Protein AF-A0A199UT82-F1 (afdb_monomer_lite)

pLDDT: mean 84.28, std 13.92, range [37.03, 98.12]

Foldseek 3Di:
DKDKDKDALVRLQVLLVVLLVVLLVVVDDDPPDPDDDSVVSCVVSDVLVSLLVSLVVVVVVVVVVVCVVVVNDDDPFKDWPDDSVVQSVQDDRSHMGITMIGGHDDPPD

Sequence (109 aa):
MKIRVTVSSSKTQFIFDDVFSKLVAAAQPIPGFRRIPKDILLHIIGPSKVNRQTIEKIVNCTVAEFVEKEGIKVSKDLKVEQNLVALEAAFQPGKDFVFDAILASGLHL

Secondary structure (DSSP, 8-state):
-EEEEEE-HHHHHHHHHHHHHHHHHHT-PPTT-S---HHHHHHHH-HHHHHHHHHHHHHHHHHHHHHHHHT--SSSSEEE-S-HHHHHHH--TTS-EEEEEEE------

Radius of gyration: 16.8 Å; chains: 1; bounding box: 49×24×42 Å

InterPro domains:
  IPR005215 Trigger factor [PTHR30560] (1-103)
  IPR008881 Trigger factor, ribosome-binding, bacterial [PF05697] (2-101)
  IPR036611 Trigger factor ribosome-binding domain superfamily [G3DSA:3.30.70.1050] (1-105)
  IPR036611 Trigger factor ribosome-binding domain superfamily [SSF102735] (2-102)

Structure (mmCIF, N/CA/C/O backbone):
data_AF-A0A199UT82-F1
#
_entry.id   AF-A0A199UT82-F1
#
loop_
_atom_site.group_PDB
_atom_site.id
_atom_site.type_symbol
_ato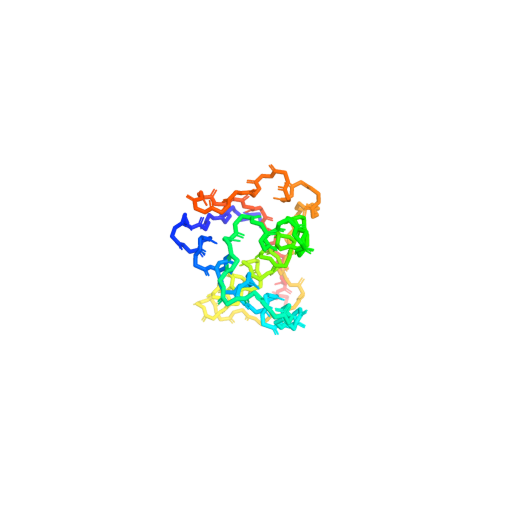m_site.label_atom_id
_atom_site.label_alt_id
_atom_site.label_comp_id
_atom_site.label_asym_id
_atom_site.label_entity_id
_atom_site.label_seq_id
_atom_site.pdbx_PDB_ins_c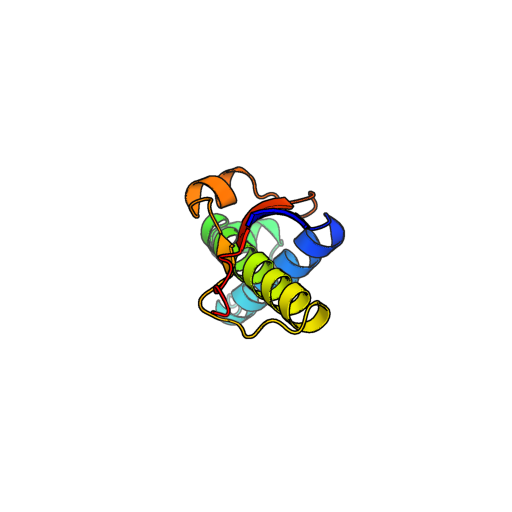ode
_atom_site.Cartn_x
_atom_site.Cartn_y
_atom_site.Cartn_z
_atom_site.occupancy
_atom_site.B_iso_or_equiv
_atom_site.auth_seq_id
_atom_site.auth_comp_id
_atom_site.auth_asym_id
_atom_site.auth_atom_id
_atom_site.pdbx_PDB_model_num
ATOM 1 N N . MET A 1 1 ? -15.741 8.586 16.062 1.00 78.31 1 MET A N 1
ATOM 2 C CA . MET A 1 1 ? -14.917 7.592 16.787 1.00 78.31 1 MET A CA 1
ATOM 3 C C . MET A 1 1 ? -13.609 7.386 16.038 1.00 78.31 1 MET A C 1
ATOM 5 O O . MET A 1 1 ? -13.652 7.255 14.822 1.00 78.31 1 MET A O 1
ATOM 9 N N . LYS A 1 2 ? -12.464 7.391 16.731 1.00 81.50 2 LYS A N 1
ATOM 10 C CA . LYS A 1 2 ? -11.157 7.083 16.131 1.00 81.50 2 LYS A CA 1
ATOM 11 C C . LYS A 1 2 ? -10.877 5.588 16.266 1.00 81.50 2 LYS A C 1
ATOM 13 O O . LYS A 1 2 ? -11.096 5.020 17.332 1.00 81.50 2 LYS A O 1
ATOM 18 N N . ILE A 1 3 ? -10.420 4.969 15.188 1.00 84.06 3 ILE A N 1
ATOM 19 C CA . ILE A 1 3 ? -10.126 3.544 15.087 1.00 84.06 3 ILE A CA 1
ATOM 20 C C . ILE A 1 3 ? -8.677 3.414 14.636 1.0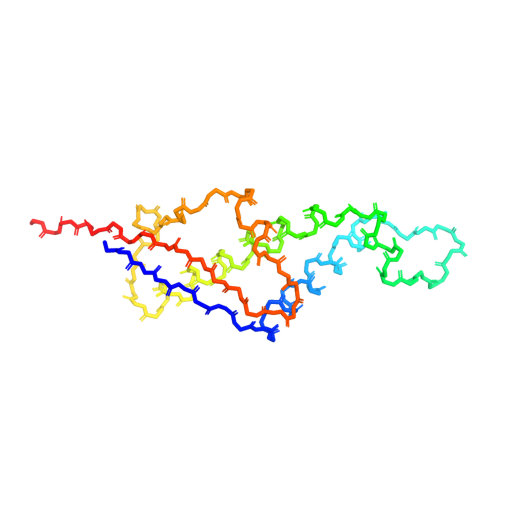0 84.06 3 ILE A C 1
ATOM 22 O O . ILE A 1 3 ? -8.283 3.996 13.627 1.00 84.06 3 ILE A O 1
ATOM 26 N N . ARG A 1 4 ? -7.888 2.647 15.389 1.00 89.31 4 ARG A N 1
ATOM 27 C CA . ARG A 1 4 ? -6.546 2.251 14.968 1.00 89.31 4 ARG A CA 1
ATOM 28 C C . ARG A 1 4 ? -6.644 0.963 14.173 1.00 89.31 4 ARG A C 1
ATOM 30 O O . ARG A 1 4 ? -7.165 -0.031 14.675 1.00 89.31 4 ARG A O 1
ATOM 37 N N . VAL A 1 5 ? -6.128 0.986 12.955 1.00 90.31 5 VAL A N 1
ATOM 38 C CA . VAL A 1 5 ? -6.182 -0.140 12.032 1.00 90.31 5 VAL A CA 1
ATOM 39 C C . VAL A 1 5 ? -4.779 -0.698 11.856 1.00 90.31 5 VAL A C 1
ATOM 41 O O . VAL A 1 5 ? -3.861 0.037 11.499 1.00 90.31 5 VAL A O 1
ATOM 44 N N . THR A 1 6 ? -4.624 -1.999 12.094 1.00 94.25 6 THR A N 1
ATOM 45 C CA . THR A 1 6 ? -3.367 -2.724 11.881 1.00 94.25 6 THR A CA 1
ATOM 46 C C . THR A 1 6 ? -3.541 -3.705 10.731 1.00 94.25 6 THR A C 1
ATOM 48 O O . THR A 1 6 ? -4.442 -4.543 10.745 1.00 94.25 6 THR A O 1
ATOM 51 N N . VAL A 1 7 ? -2.658 -3.619 9.743 1.00 95.38 7 VAL A N 1
ATOM 52 C CA . VAL A 1 7 ? -2.596 -4.512 8.585 1.00 95.38 7 VAL A CA 1
ATOM 53 C C . VAL A 1 7 ? -1.345 -5.369 8.716 1.00 95.38 7 VAL A C 1
ATOM 55 O O . VAL A 1 7 ? -0.250 -4.835 8.876 1.00 95.38 7 VAL A O 1
ATOM 58 N N . SER A 1 8 ? -1.502 -6.693 8.663 1.00 97.12 8 SER A N 1
ATOM 59 C CA . SER A 1 8 ? -0.398 -7.630 8.894 1.00 97.12 8 SER A CA 1
ATOM 60 C C . SER A 1 8 ? 0.688 -7.547 7.821 1.00 97.12 8 SER A C 1
ATOM 62 O O . SER A 1 8 ? 0.399 -7.352 6.640 1.00 97.12 8 SER A O 1
ATOM 64 N N . SER A 1 9 ? 1.930 -7.811 8.217 1.00 97.44 9 SER A N 1
ATOM 65 C CA . SER A 1 9 ? 3.108 -7.957 7.347 1.00 97.44 9 SER A CA 1
ATOM 66 C C . SER A 1 9 ? 2.886 -8.839 6.115 1.00 97.44 9 SER A C 1
ATOM 68 O O . SER A 1 9 ? 3.312 -8.495 5.013 1.00 97.44 9 SER A O 1
ATOM 70 N N . SER A 1 10 ? 2.182 -9.962 6.264 1.00 97.69 10 SER A N 1
ATOM 71 C CA . SER A 1 10 ? 1.837 -10.843 5.142 1.00 97.69 10 SER A CA 1
ATOM 72 C C . SER A 1 10 ? 0.923 -10.157 4.124 1.00 97.69 10 SER A C 1
ATOM 74 O O . SER A 1 10 ? 1.136 -10.267 2.916 1.00 97.69 10 SER A O 1
ATOM 76 N N . LYS A 1 11 ? -0.075 -9.408 4.603 1.00 96.38 11 LYS A N 1
ATOM 77 C CA . LYS A 1 11 ? -1.036 -8.692 3.762 1.00 96.38 11 LYS A CA 1
ATOM 78 C C . LYS A 1 11 ? -0.398 -7.472 3.104 1.00 96.38 11 LYS A C 1
ATOM 80 O O . LYS A 1 11 ? -0.642 -7.234 1.922 1.00 96.38 11 LYS A O 1
ATOM 85 N N . THR A 1 12 ? 0.453 -6.734 3.817 1.00 97.75 12 THR A N 1
ATOM 86 C CA . THR A 1 12 ? 1.196 -5.603 3.238 1.00 97.75 12 THR A CA 1
ATOM 87 C C . THR A 1 12 ? 2.154 -6.070 2.144 1.00 97.75 12 THR A C 1
ATOM 89 O O . THR A 1 12 ? 2.180 -5.465 1.074 1.00 97.75 12 THR A O 1
ATOM 92 N N . GLN A 1 13 ? 2.870 -7.181 2.356 1.00 98.12 13 GLN A N 1
ATOM 93 C CA . GLN A 1 13 ? 3.735 -7.784 1.337 1.00 98.12 13 GLN A CA 1
ATOM 94 C C . GLN A 1 13 ? 2.940 -8.234 0.107 1.00 98.12 13 GLN A C 1
ATOM 96 O O . GLN A 1 13 ? 3.311 -7.907 -1.017 1.00 98.12 13 GLN A O 1
ATOM 101 N N . PHE A 1 14 ? 1.821 -8.933 0.314 1.00 97.94 14 PHE A N 1
ATOM 102 C CA . PHE A 1 14 ? 0.972 -9.405 -0.779 1.00 97.94 14 PHE A CA 1
ATOM 103 C C . PHE A 1 14 ? 0.449 -8.254 -1.648 1.00 97.94 14 PHE A C 1
ATOM 105 O O . PHE A 1 14 ? 0.532 -8.309 -2.875 1.00 97.94 14 PHE A O 1
ATOM 112 N N . ILE A 1 15 ? -0.061 -7.187 -1.024 1.00 97.81 15 ILE A N 1
ATOM 113 C CA . ILE A 1 15 ? -0.592 -6.033 -1.761 1.00 97.81 15 ILE A CA 1
ATOM 114 C C . ILE A 1 15 ? 0.536 -5.289 -2.486 1.00 97.81 15 ILE A C 1
ATOM 116 O O . ILE A 1 15 ? 0.343 -4.883 -3.631 1.00 97.81 15 ILE A O 1
ATOM 120 N N . PHE A 1 16 ? 1.713 -5.158 -1.866 1.00 97.94 16 PHE A N 1
ATOM 121 C CA . PHE A 1 16 ? 2.890 -4.589 -2.522 1.00 97.94 16 PHE A CA 1
ATOM 122 C C . PHE A 1 16 ? 3.277 -5.382 -3.775 1.00 97.94 16 PHE A C 1
ATOM 124 O O . PHE A 1 16 ? 3.474 -4.792 -4.833 1.00 97.94 16 PHE A O 1
ATOM 131 N N . ASP A 1 17 ? 3.349 -6.711 -3.685 1.00 97.06 17 ASP A N 1
ATOM 132 C CA . ASP A 1 17 ? 3.720 -7.569 -4.814 1.00 97.06 17 ASP A CA 1
ATOM 133 C C . ASP A 1 17 ? 2.693 -7.508 -5.957 1.00 97.06 17 ASP A C 1
ATOM 135 O O . ASP A 1 17 ? 3.070 -7.453 -7.134 1.00 97.06 17 ASP A O 1
ATOM 139 N N . ASP A 1 18 ? 1.398 -7.438 -5.634 1.00 97.44 18 ASP A N 1
ATOM 140 C CA . ASP A 1 18 ? 0.324 -7.237 -6.615 1.00 97.44 18 ASP A CA 1
ATOM 141 C C . ASP A 1 18 ? 0.424 -5.871 -7.317 1.00 97.44 18 ASP A C 1
ATOM 143 O O . ASP A 1 18 ? 0.365 -5.800 -8.545 1.00 97.44 18 ASP A O 1
ATOM 147 N N . VAL A 1 19 ? 0.615 -4.781 -6.569 1.00 97.00 19 VAL A N 1
ATOM 148 C CA . VAL A 1 19 ? 0.771 -3.434 -7.149 1.00 97.00 19 VAL A CA 1
ATOM 149 C C . VAL A 1 19 ? 2.036 -3.358 -7.997 1.00 97.00 19 VAL A C 1
ATOM 151 O O . VAL A 1 19 ? 2.003 -2.881 -9.133 1.00 97.00 19 VAL A O 1
ATOM 154 N N . PHE A 1 20 ? 3.146 -3.870 -7.474 1.00 95.56 20 PHE A N 1
ATOM 155 C CA . PHE A 1 20 ? 4.428 -3.867 -8.156 1.00 95.56 20 PHE A CA 1
ATOM 156 C C . PHE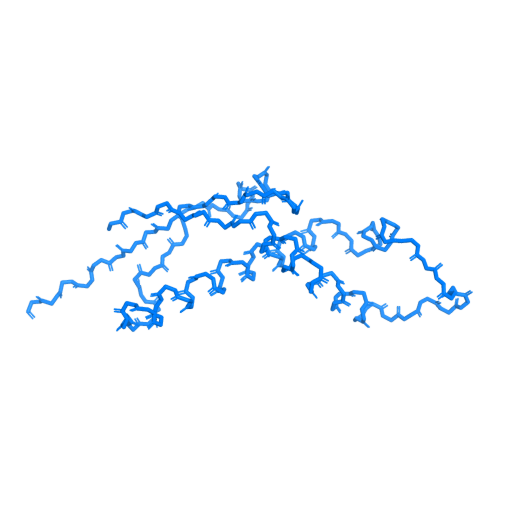 A 1 20 ? 4.374 -4.643 -9.475 1.00 95.56 20 PHE A C 1
ATOM 158 O O . PHE A 1 20 ? 4.780 -4.118 -10.509 1.00 95.56 20 PHE A O 1
ATOM 165 N N . SER A 1 21 ? 3.818 -5.858 -9.473 1.00 93.12 21 SER A N 1
ATOM 166 C CA . SER A 1 21 ? 3.691 -6.671 -10.691 1.00 93.12 21 SER A CA 1
ATOM 167 C C . SER A 1 21 ? 2.836 -5.994 -11.769 1.00 93.12 21 SER A C 1
ATOM 169 O O . SER A 1 21 ? 3.198 -6.032 -12.946 1.00 93.12 21 SER A O 1
ATOM 171 N N . LYS A 1 22 ? 1.759 -5.296 -11.386 1.00 94.12 22 LYS A N 1
ATOM 172 C CA . LYS A 1 22 ? 0.927 -4.511 -12.316 1.00 94.12 22 LYS A CA 1
ATOM 173 C C . LYS A 1 22 ? 1.674 -3.327 -12.915 1.00 94.12 22 LYS A C 1
ATOM 175 O O . LYS A 1 22 ? 1.553 -3.074 -14.111 1.00 94.12 22 LYS A O 1
ATOM 180 N N . LEU A 1 23 ? 2.471 -2.625 -12.112 1.00 93.38 23 LEU A N 1
ATOM 181 C CA . LEU A 1 23 ? 3.298 -1.520 -12.595 1.00 93.38 23 LEU A CA 1
ATOM 182 C C . LEU A 1 23 ? 4.417 -2.003 -13.526 1.00 93.38 23 LEU A C 1
ATOM 184 O O . LEU A 1 23 ? 4.663 -1.360 -14.544 1.00 93.38 23 LEU A O 1
ATOM 188 N N . VAL A 1 24 ? 5.039 -3.149 -13.229 1.00 90.81 24 VAL A N 1
ATOM 189 C CA . VAL A 1 24 ? 6.009 -3.801 -14.127 1.00 90.81 24 VAL A CA 1
ATOM 190 C C . VAL A 1 24 ? 5.351 -4.167 -15.456 1.00 90.81 24 VAL A C 1
ATOM 192 O O . VAL A 1 24 ? 5.896 -3.848 -16.509 1.00 90.81 24 VAL A O 1
ATOM 195 N N . ALA A 1 25 ? 4.171 -4.791 -15.427 1.00 88.62 25 ALA A N 1
ATOM 196 C CA . ALA A 1 25 ? 3.451 -5.168 -16.643 1.00 88.62 25 ALA A CA 1
ATOM 197 C C . ALA A 1 25 ? 3.079 -3.948 -17.506 1.00 88.62 25 ALA A C 1
ATOM 199 O O . ALA A 1 25 ? 3.159 -4.008 -18.732 1.00 88.62 25 ALA A O 1
ATOM 200 N N . ALA A 1 26 ? 2.717 -2.828 -16.872 1.00 89.31 26 ALA A N 1
ATOM 201 C CA . ALA A 1 26 ? 2.364 -1.587 -17.556 1.00 89.31 26 ALA A CA 1
ATOM 202 C C . ALA A 1 26 ? 3.571 -0.836 -18.153 1.00 89.31 26 ALA A C 1
ATOM 204 O O . ALA A 1 26 ? 3.398 -0.081 -19.107 1.00 89.31 26 ALA A O 1
ATOM 205 N N . ALA A 1 27 ? 4.783 -1.029 -17.624 1.00 84.44 27 ALA A N 1
ATOM 206 C CA . ALA A 1 27 ? 5.988 -0.315 -18.062 1.00 84.44 27 ALA A CA 1
ATOM 207 C C . ALA A 1 27 ? 6.554 -0.781 -19.423 1.00 84.44 27 ALA A C 1
ATOM 209 O O . ALA A 1 27 ? 7.515 -0.188 -19.903 1.00 84.44 27 ALA A O 1
ATOM 210 N N . GLN A 1 28 ? 5.934 -1.788 -20.053 1.00 69.50 28 GLN A N 1
ATOM 211 C CA . GLN A 1 28 ? 6.427 -2.543 -21.213 1.00 69.50 28 GLN A CA 1
ATOM 212 C C . GLN A 1 28 ? 7.734 -3.321 -20.933 1.00 69.50 28 GLN A C 1
ATOM 214 O O . GLN A 1 28 ? 8.599 -2.868 -20.183 1.00 69.50 28 GLN A O 1
ATOM 219 N N . PRO A 1 29 ? 7.923 -4.517 -21.525 1.00 72.00 29 PRO A N 1
ATOM 220 C CA . PRO A 1 29 ? 9.193 -5.228 -21.422 1.00 72.00 29 PRO A CA 1
ATOM 221 C C . PRO A 1 29 ? 10.306 -4.410 -22.080 1.00 72.00 29 PRO A C 1
ATOM 223 O O . PRO A 1 29 ? 10.148 -3.982 -23.222 1.00 72.00 29 PRO A O 1
ATOM 226 N N . ILE A 1 30 ? 11.447 -4.238 -21.408 1.00 67.19 30 ILE A N 1
ATOM 227 C CA . ILE A 1 30 ? 12.626 -3.636 -22.040 1.00 67.19 30 ILE A CA 1
ATOM 228 C C . ILE A 1 30 ? 13.138 -4.616 -23.109 1.00 67.19 30 ILE A C 1
ATOM 230 O O . ILE A 1 30 ? 13.545 -5.732 -22.754 1.00 67.19 30 ILE A O 1
ATOM 234 N N . PRO A 1 31 ? 13.132 -4.246 -24.407 1.00 68.75 31 PRO A N 1
ATOM 235 C CA . PRO A 1 31 ? 13.618 -5.123 -25.465 1.00 68.75 31 PRO A CA 1
ATOM 236 C C . PRO A 1 31 ? 15.056 -5.573 -25.178 1.00 68.75 31 PRO A C 1
ATOM 238 O O . PRO A 1 31 ? 15.919 -4.761 -24.859 1.00 68.75 31 PRO A O 1
ATOM 241 N N . GLY A 1 32 ? 15.315 -6.879 -25.264 1.00 70.75 32 GLY A N 1
ATOM 242 C CA . GLY A 1 32 ? 16.646 -7.457 -25.036 1.00 70.75 32 GLY A CA 1
ATOM 243 C C . GLY A 1 32 ? 16.944 -7.916 -23.603 1.00 70.75 32 GLY A C 1
ATOM 244 O O . GLY A 1 32 ? 17.899 -8.666 -23.411 1.00 70.75 32 GLY A O 1
ATOM 245 N N . PHE A 1 33 ? 16.113 -7.587 -22.609 1.00 70.69 33 PHE A N 1
ATOM 246 C CA . PHE A 1 33 ? 16.282 -8.078 -21.236 1.00 70.69 33 PHE A CA 1
ATOM 247 C C . PHE A 1 33 ? 15.255 -9.164 -20.900 1.00 70.69 33 PHE A C 1
ATOM 249 O O . PHE A 1 33 ? 14.088 -8.886 -20.643 1.00 70.69 33 PHE A O 1
ATOM 256 N N . ARG A 1 34 ? 15.695 -10.431 -20.864 1.00 70.94 34 ARG A N 1
ATOM 257 C CA . ARG A 1 34 ? 14.814 -11.568 -20.518 1.00 70.94 34 ARG A CA 1
ATOM 258 C C . ARG A 1 34 ? 14.451 -11.627 -19.032 1.00 70.94 34 ARG A C 1
ATOM 260 O O . ARG A 1 34 ? 13.388 -12.136 -18.698 1.00 70.94 34 ARG A O 1
ATOM 267 N N . ARG A 1 35 ? 15.334 -11.168 -18.135 1.00 78.69 35 ARG A N 1
ATOM 268 C CA . ARG A 1 35 ? 15.120 -11.150 -16.676 1.00 78.69 35 ARG A CA 1
ATOM 269 C C . ARG A 1 35 ? 15.845 -9.951 -16.073 1.00 78.69 35 ARG A C 1
ATOM 271 O O . ARG A 1 35 ? 17.065 -9.877 -16.164 1.00 78.69 35 ARG A O 1
ATOM 278 N N . ILE A 1 36 ? 15.097 -9.040 -15.459 1.00 84.69 36 ILE A N 1
ATOM 279 C CA . ILE A 1 36 ? 15.642 -7.912 -14.699 1.00 84.69 36 ILE A CA 1
ATOM 280 C C . ILE A 1 36 ? 15.379 -8.195 -13.212 1.00 84.69 36 ILE A C 1
ATOM 282 O O . ILE A 1 36 ? 14.252 -8.563 -12.871 1.00 84.69 36 ILE A O 1
ATOM 286 N N . PRO A 1 37 ? 16.386 -8.074 -12.329 1.00 88.88 37 PRO A N 1
ATOM 287 C CA . PRO A 1 37 ? 16.198 -8.167 -10.885 1.00 88.88 37 PRO A CA 1
ATOM 288 C C . PRO A 1 37 ? 15.086 -7.243 -10.366 1.00 88.88 37 PRO A C 1
ATOM 290 O O . PRO A 1 37 ? 14.877 -6.136 -10.869 1.00 88.88 37 PRO A O 1
ATOM 293 N N . LYS A 1 38 ? 14.356 -7.713 -9.350 1.00 88.25 38 LYS A N 1
ATOM 294 C CA . LYS A 1 38 ? 13.180 -7.024 -8.793 1.00 88.25 38 LYS A CA 1
ATOM 295 C C . LYS A 1 38 ? 13.528 -5.641 -8.237 1.00 88.25 38 LYS A C 1
ATOM 297 O O . LYS A 1 38 ? 12.771 -4.696 -8.427 1.00 88.25 38 LYS A O 1
ATOM 302 N N . ASP A 1 39 ? 14.670 -5.527 -7.576 1.00 89.75 39 ASP A N 1
ATOM 303 C CA . ASP A 1 39 ? 15.222 -4.290 -7.028 1.00 89.75 39 ASP A CA 1
ATOM 304 C C . ASP A 1 39 ? 15.539 -3.261 -8.123 1.00 89.75 39 ASP A C 1
ATOM 306 O O . ASP A 1 39 ? 15.227 -2.082 -7.959 1.00 89.75 39 ASP A O 1
ATOM 310 N N . ILE A 1 40 ? 16.061 -3.693 -9.273 1.00 89.25 40 ILE A N 1
ATOM 311 C CA . ILE A 1 40 ? 16.305 -2.807 -10.419 1.00 89.25 40 ILE A CA 1
ATOM 312 C C . ILE A 1 40 ? 14.978 -2.331 -11.015 1.00 89.25 40 ILE A C 1
ATOM 314 O O . ILE A 1 40 ? 14.798 -1.136 -11.246 1.00 89.25 40 ILE A O 1
ATOM 318 N N . LEU A 1 41 ? 14.016 -3.238 -11.212 1.00 90.06 41 LEU A N 1
ATOM 319 C CA . LEU A 1 41 ? 12.671 -2.875 -11.675 1.00 90.06 41 LEU A CA 1
ATOM 320 C C . LEU A 1 41 ? 11.987 -1.881 -10.722 1.00 90.06 41 LEU A C 1
ATOM 322 O O . LEU A 1 41 ? 11.327 -0.949 -11.177 1.00 90.06 41 LEU A O 1
ATOM 326 N N . LEU A 1 42 ? 12.179 -2.037 -9.410 1.00 92.19 42 LEU A N 1
ATOM 327 C CA . LEU A 1 42 ? 11.670 -1.109 -8.402 1.00 92.19 42 LEU A CA 1
ATOM 328 C C . LEU A 1 42 ? 12.278 0.288 -8.534 1.00 92.19 42 LEU A C 1
ATOM 330 O O . LEU A 1 42 ? 11.542 1.272 -8.460 1.00 92.19 42 LEU A O 1
ATOM 334 N N . HIS A 1 43 ? 13.581 0.385 -8.795 1.00 91.25 43 HIS A N 1
ATOM 335 C CA . HIS A 1 43 ? 14.228 1.669 -9.070 1.00 91.25 43 HIS A CA 1
ATOM 336 C C . HIS A 1 43 ? 13.723 2.312 -10.366 1.00 91.25 43 HIS A C 1
ATOM 338 O O . HIS A 1 43 ? 13.468 3.513 -10.374 1.00 91.25 43 HIS A O 1
ATOM 344 N N . ILE A 1 44 ? 13.524 1.528 -11.432 1.00 90.38 44 ILE A N 1
ATOM 345 C CA . ILE A 1 44 ? 13.010 2.022 -12.722 1.00 90.38 44 ILE A CA 1
ATOM 346 C C . ILE A 1 44 ? 11.583 2.565 -12.579 1.00 90.38 44 ILE A C 1
ATOM 348 O O . ILE A 1 44 ? 11.262 3.624 -13.113 1.00 90.38 44 ILE A O 1
ATOM 352 N N . ILE A 1 45 ? 10.716 1.849 -11.860 1.00 91.50 45 ILE A N 1
ATOM 353 C CA . ILE A 1 45 ? 9.316 2.255 -11.661 1.00 91.50 45 ILE A CA 1
ATOM 354 C C . ILE A 1 45 ? 9.209 3.446 -10.701 1.00 91.50 45 ILE A C 1
ATOM 356 O O . ILE A 1 45 ? 8.309 4.279 -10.848 1.00 91.50 45 ILE A O 1
ATOM 360 N N . GLY A 1 46 ? 10.112 3.520 -9.725 1.00 94.31 46 GLY A N 1
ATOM 361 C CA . GLY A 1 46 ? 10.125 4.529 -8.677 1.00 94.31 46 GLY A CA 1
ATOM 362 C C . GLY A 1 46 ? 9.539 3.986 -7.367 1.00 94.31 46 GLY A C 1
ATOM 363 O O . GLY A 1 46 ? 8.323 3.795 -7.284 1.00 94.31 46 GLY A O 1
ATOM 364 N N . PRO A 1 47 ? 10.351 3.803 -6.307 1.00 92.69 47 PRO A N 1
ATOM 365 C CA . PRO A 1 47 ? 9.892 3.245 -5.032 1.00 92.69 47 PRO A CA 1
ATOM 366 C C . PRO A 1 47 ? 8.719 4.015 -4.407 1.00 92.69 47 PRO A C 1
ATOM 368 O O . PRO A 1 47 ? 7.750 3.405 -3.964 1.00 92.69 47 PRO A O 1
ATOM 371 N N . SER A 1 48 ? 8.756 5.354 -4.440 1.00 92.44 48 SER A N 1
ATOM 372 C CA . SER A 1 48 ? 7.664 6.201 -3.928 1.00 92.44 48 SER A CA 1
ATOM 373 C C . SER A 1 48 ? 6.352 5.967 -4.688 1.00 92.44 48 SER A C 1
ATOM 375 O O . SER A 1 48 ? 5.303 5.818 -4.065 1.00 92.44 48 SER A O 1
ATOM 377 N N . LYS A 1 49 ? 6.400 5.814 -6.021 1.00 93.81 49 LYS A N 1
ATOM 378 C CA . LYS A 1 49 ? 5.211 5.520 -6.838 1.00 93.81 49 LYS A CA 1
ATOM 379 C C . LYS A 1 49 ? 4.570 4.191 -6.437 1.00 93.81 49 LYS A C 1
ATOM 381 O O . LYS A 1 49 ? 3.350 4.123 -6.292 1.00 93.81 49 LYS A O 1
ATOM 386 N N . VAL A 1 50 ? 5.383 3.148 -6.256 1.00 95.69 50 VAL A N 1
ATOM 387 C CA . VAL A 1 50 ? 4.902 1.820 -5.844 1.00 95.69 50 VAL A CA 1
ATOM 388 C C . VAL A 1 50 ? 4.315 1.877 -4.435 1.00 95.69 50 VAL A C 1
ATOM 390 O O . VAL A 1 50 ? 3.202 1.395 -4.220 1.00 95.69 50 VAL A O 1
ATOM 393 N N . ASN A 1 51 ? 5.015 2.508 -3.489 1.00 95.25 51 ASN A N 1
ATOM 394 C CA . ASN A 1 51 ? 4.571 2.616 -2.099 1.00 95.25 51 ASN A CA 1
ATOM 395 C C . ASN A 1 51 ? 3.258 3.387 -1.979 1.00 95.25 51 ASN A C 1
ATOM 397 O O . ASN A 1 51 ? 2.332 2.902 -1.336 1.00 95.25 51 ASN A O 1
ATOM 401 N N . ARG A 1 52 ? 3.131 4.528 -2.660 1.00 94.25 52 ARG A N 1
ATOM 402 C CA . ARG A 1 52 ? 1.904 5.326 -2.674 1.00 94.25 52 ARG A CA 1
ATOM 403 C C . ARG A 1 52 ? 0.694 4.519 -3.133 1.00 94.25 52 ARG A C 1
ATOM 405 O O . ARG A 1 52 ? -0.308 4.457 -2.427 1.00 94.25 52 ARG A O 1
ATOM 412 N N . GLN A 1 53 ? 0.801 3.855 -4.285 1.00 95.31 53 GLN A N 1
ATOM 413 C CA . GLN A 1 53 ? -0.295 3.030 -4.804 1.00 95.31 53 GLN A CA 1
ATOM 414 C C . GLN A 1 53 ? -0.593 1.829 -3.901 1.00 95.31 53 GLN A C 1
ATOM 416 O O . GLN A 1 53 ? -1.746 1.421 -3.764 1.00 95.31 53 GLN A O 1
ATOM 421 N N . THR A 1 54 ? 0.434 1.277 -3.254 1.00 97.06 54 THR A N 1
ATOM 422 C CA . THR A 1 54 ? 0.278 0.194 -2.277 1.00 97.06 54 THR A CA 1
ATOM 423 C C . THR A 1 54 ? -0.497 0.665 -1.050 1.00 97.06 54 THR A C 1
ATOM 425 O O . THR A 1 54 ? -1.449 0.000 -0.652 1.00 97.06 54 THR A O 1
ATOM 428 N N . ILE A 1 55 ? -0.156 1.827 -0.487 1.00 95.50 55 ILE A N 1
ATOM 429 C CA . ILE A 1 55 ? -0.848 2.432 0.661 1.00 95.50 55 ILE A CA 1
ATOM 430 C C . ILE A 1 55 ? -2.301 2.750 0.307 1.00 95.50 55 ILE A C 1
ATOM 432 O O . ILE A 1 55 ? -3.205 2.355 1.043 1.00 95.50 55 ILE A O 1
ATOM 436 N N . GLU A 1 56 ? -2.540 3.401 -0.836 1.00 92.81 56 GLU A N 1
ATOM 437 C CA . GLU A 1 56 ? -3.891 3.697 -1.331 1.00 92.81 56 GLU A CA 1
ATOM 438 C C . GLU A 1 56 ? -4.723 2.410 -1.446 1.00 92.81 56 GLU A C 1
ATOM 440 O O . GLU A 1 56 ? -5.865 2.351 -0.983 1.00 92.81 56 GLU A O 1
ATOM 445 N N . LYS A 1 57 ? -4.136 1.335 -1.985 1.00 94.62 57 LYS A N 1
ATOM 446 C CA . LYS A 1 57 ? -4.807 0.038 -2.089 1.00 94.62 57 LYS A CA 1
ATOM 447 C C . LYS A 1 57 ? -5.049 -0.626 -0.732 1.00 94.62 57 LYS A C 1
ATOM 449 O O . LYS A 1 57 ? -6.142 -1.146 -0.520 1.00 94.62 57 LYS A O 1
ATOM 454 N N . ILE A 1 58 ? -4.078 -0.602 0.183 1.00 94.31 58 ILE A N 1
ATOM 455 C CA . ILE A 1 58 ? -4.227 -1.138 1.546 1.00 94.31 58 ILE A CA 1
ATOM 456 C C . ILE A 1 58 ? -5.398 -0.459 2.250 1.00 94.31 58 ILE A C 1
ATOM 458 O O . ILE A 1 58 ? -6.268 -1.150 2.784 1.00 94.31 58 ILE A O 1
ATOM 462 N N . VAL A 1 59 ? -5.438 0.874 2.228 1.00 90.19 59 VAL A N 1
ATOM 463 C CA . VAL A 1 59 ? -6.520 1.654 2.831 1.00 90.19 59 VAL A CA 1
ATOM 464 C C . VAL A 1 59 ? -7.850 1.255 2.201 1.00 90.19 59 VAL A C 1
ATOM 466 O O . VAL A 1 59 ? -8.740 0.811 2.918 1.00 90.19 59 VAL A O 1
ATOM 469 N N . ASN A 1 60 ? -7.970 1.308 0.872 1.00 88.25 60 ASN A N 1
ATOM 470 C CA . ASN A 1 60 ? -9.224 1.006 0.179 1.00 88.25 60 ASN A CA 1
ATOM 471 C C . ASN A 1 60 ? -9.743 -0.412 0.465 1.00 88.25 60 ASN A C 1
ATOM 473 O O . ASN A 1 60 ? -10.923 -0.575 0.770 1.00 88.25 60 ASN A O 1
ATOM 477 N N . CYS A 1 61 ? -8.878 -1.431 0.418 1.00 88.75 61 CYS A N 1
ATOM 478 C CA . CYS A 1 61 ? -9.264 -2.808 0.739 1.00 88.75 61 CYS A CA 1
ATOM 479 C C . CYS A 1 61 ? -9.690 -2.952 2.204 1.00 88.75 61 CYS A C 1
ATOM 481 O O . CYS A 1 61 ? -10.689 -3.599 2.495 1.00 88.75 61 CYS A O 1
ATOM 483 N N . THR A 1 62 ? -8.964 -2.325 3.129 1.00 87.44 62 THR A N 1
ATOM 484 C CA . THR A 1 62 ? -9.253 -2.446 4.564 1.00 87.44 62 THR A CA 1
ATOM 485 C C . THR A 1 62 ? -10.546 -1.728 4.946 1.00 87.44 62 THR A C 1
ATOM 487 O O . THR A 1 62 ? -11.329 -2.243 5.740 1.00 87.44 62 THR A O 1
ATOM 490 N N . VAL A 1 63 ? -10.809 -0.568 4.339 1.00 80.62 63 VAL A N 1
ATOM 491 C CA . VAL A 1 63 ? -12.086 0.142 4.478 1.00 80.62 63 VAL A CA 1
ATOM 492 C C . VAL A 1 63 ? -13.236 -0.694 3.917 1.00 80.62 63 VAL A C 1
ATOM 494 O O . VAL A 1 63 ? -14.255 -0.833 4.587 1.00 80.62 63 VAL A O 1
ATOM 497 N N . ALA A 1 64 ? -13.076 -1.279 2.726 1.00 82.31 64 ALA A N 1
ATOM 498 C CA . ALA A 1 64 ? -14.104 -2.125 2.121 1.00 82.31 64 ALA A CA 1
ATOM 499 C C . ALA A 1 64 ? -14.436 -3.351 2.993 1.00 82.31 64 ALA A C 1
ATOM 501 O O . ALA A 1 64 ? -15.607 -3.621 3.242 1.00 82.31 64 ALA A O 1
ATOM 502 N N . GLU A 1 65 ? -13.419 -4.035 3.526 1.00 84.31 65 GLU A N 1
ATOM 503 C CA . GLU A 1 65 ? -13.601 -5.178 4.433 1.00 84.31 65 GLU A CA 1
ATOM 504 C C . GLU A 1 65 ? -14.319 -4.796 5.733 1.00 84.31 65 GLU A C 1
ATOM 506 O O . GLU A 1 65 ? -15.127 -5.567 6.247 1.00 84.31 65 GLU A O 1
ATOM 511 N N . PHE A 1 66 ? -14.023 -3.617 6.287 1.00 76.81 66 PHE A N 1
ATOM 512 C CA . PHE A 1 66 ? -14.678 -3.129 7.502 1.00 76.81 66 PHE A CA 1
ATOM 513 C C . PHE A 1 66 ? -16.166 -2.853 7.267 1.00 76.81 66 PHE A C 1
ATOM 515 O O . PHE A 1 66 ? -17.020 -3.234 8.059 1.00 76.81 66 PHE A O 1
ATOM 522 N N . VAL A 1 67 ? -16.481 -2.228 6.139 1.00 74.44 67 VAL A N 1
ATOM 523 C CA . VAL A 1 67 ? -17.848 -1.895 5.733 1.00 74.44 67 VAL A CA 1
ATOM 524 C C . VAL A 1 67 ? -18.685 -3.145 5.514 1.00 74.44 67 VAL A C 1
ATOM 526 O O . VAL A 1 67 ? -19.827 -3.195 5.964 1.00 74.44 67 VAL A O 1
ATOM 529 N N . GLU A 1 68 ? -18.132 -4.135 4.816 1.00 78.56 68 GLU A N 1
ATOM 530 C CA . GLU A 1 68 ? -18.827 -5.386 4.524 1.00 78.56 68 GLU A CA 1
ATOM 531 C C . GLU A 1 68 ? -19.169 -6.146 5.810 1.00 78.56 68 GLU A C 1
ATOM 533 O O . GLU A 1 68 ? -20.269 -6.677 5.938 1.00 78.56 68 GLU A O 1
ATOM 538 N N . LYS A 1 69 ? -18.258 -6.138 6.792 1.00 77.25 69 LYS A N 1
ATOM 539 C CA . LYS A 1 69 ? -18.468 -6.789 8.092 1.00 77.25 69 LYS A CA 1
ATOM 540 C C . LYS A 1 69 ? -19.476 -6.062 8.981 1.00 77.25 69 LYS A C 1
ATOM 542 O O . LYS A 1 69 ? -20.269 -6.722 9.642 1.00 77.25 69 LYS A O 1
ATOM 547 N N . GLU A 1 70 ? -19.453 -4.732 8.994 1.00 71.69 70 GLU A N 1
ATOM 548 C CA . GLU A 1 70 ? -20.269 -3.913 9.904 1.00 71.69 70 GLU A CA 1
ATOM 549 C C . GLU A 1 70 ? -21.584 -3.409 9.269 1.00 71.69 70 GLU A C 1
ATOM 551 O O . GLU A 1 70 ? -22.376 -2.738 9.928 1.00 71.69 70 GLU A O 1
ATOM 556 N N . GLY A 1 71 ? -21.841 -3.694 7.985 1.00 62.78 71 GLY A N 1
ATOM 557 C CA . GLY A 1 71 ? -23.065 -3.276 7.281 1.00 62.78 71 GLY A CA 1
ATOM 558 C C . GLY A 1 71 ? -23.196 -1.759 7.072 1.00 62.78 71 GLY A C 1
ATOM 559 O O . GLY A 1 71 ? -24.301 -1.241 6.894 1.00 62.78 71 GLY A O 1
ATOM 560 N N . ILE A 1 72 ? -22.081 -1.027 7.106 1.00 65.75 72 ILE A N 1
ATOM 561 C CA . ILE A 1 72 ? -22.038 0.440 7.000 1.00 65.75 72 ILE A CA 1
ATOM 562 C C . ILE A 1 72 ? -22.237 0.852 5.527 1.00 65.75 72 ILE A C 1
ATOM 564 O O . ILE A 1 72 ? -21.730 0.204 4.620 1.00 65.75 72 ILE A O 1
ATOM 568 N N . LYS A 1 73 ? -22.957 1.943 5.230 1.00 57.75 73 LYS A N 1
ATOM 569 C CA . LYS A 1 73 ? -23.068 2.471 3.851 1.00 57.75 73 LYS A CA 1
ATOM 570 C C . LYS A 1 73 ? -21.884 3.404 3.553 1.00 57.75 73 LYS A C 1
ATOM 572 O O . LYS A 1 73 ? -21.816 4.509 4.081 1.00 57.75 73 LYS A O 1
ATOM 577 N N . VAL A 1 74 ? -20.932 2.973 2.721 1.00 57.06 74 VAL A N 1
ATOM 578 C CA . VAL A 1 74 ? -19.676 3.713 2.450 1.00 57.06 74 VAL A CA 1
ATOM 579 C C . VAL A 1 74 ? -19.917 5.046 1.761 1.00 57.06 74 VAL A C 1
ATOM 581 O O . VAL A 1 74 ? -20.471 5.088 0.665 1.00 57.06 74 VAL A O 1
ATOM 584 N N . SER A 1 75 ? -19.422 6.125 2.370 1.00 51.72 75 SER A N 1
ATOM 585 C CA . SER A 1 75 ? -18.663 7.207 1.699 1.00 51.72 75 SER A CA 1
ATOM 586 C C . SER A 1 75 ? -18.498 8.446 2.581 1.00 51.72 75 SER A C 1
ATOM 588 O O . SER A 1 75 ? -17.516 9.165 2.421 1.00 51.72 75 SER A O 1
ATOM 590 N N . LYS A 1 76 ? -19.410 8.7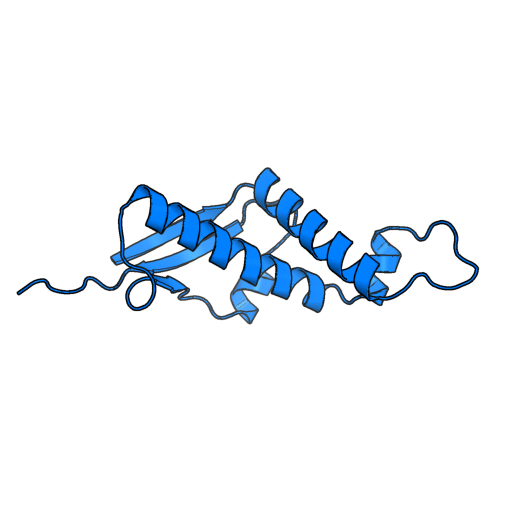12 3.525 1.00 54.62 76 LYS A N 1
ATOM 591 C CA . LYS A 1 76 ? -19.327 9.910 4.386 1.00 54.62 76 LYS A CA 1
ATOM 592 C C . LYS A 1 76 ? -18.589 9.686 5.703 1.00 54.62 76 LYS A C 1
ATOM 594 O O . LYS A 1 76 ? -18.031 10.644 6.241 1.00 54.62 76 LYS A O 1
ATOM 599 N N . ASP A 1 77 ? -18.524 8.439 6.162 1.00 58.00 77 ASP A N 1
ATOM 600 C CA . ASP A 1 77 ? -18.222 8.183 7.564 1.00 58.00 77 ASP A CA 1
ATOM 601 C C . ASP A 1 77 ? -16.765 7.812 7.836 1.00 58.00 77 ASP A C 1
ATOM 603 O O . ASP A 1 77 ? -16.233 8.258 8.837 1.00 58.00 77 ASP A O 1
ATOM 607 N N . LEU A 1 78 ? -16.057 7.090 6.964 1.00 67.69 78 LEU A N 1
ATOM 608 C CA . LEU A 1 78 ? -14.682 6.667 7.266 1.00 67.69 78 LEU A CA 1
ATOM 609 C C . LEU A 1 78 ? -13.633 7.514 6.529 1.00 67.69 78 LEU A C 1
ATOM 611 O O . LEU A 1 78 ? -13.600 7.537 5.299 1.00 67.69 78 LEU A O 1
ATOM 615 N N . LYS A 1 79 ? -12.755 8.194 7.274 1.00 74.12 79 LYS A N 1
ATOM 616 C CA . LYS A 1 79 ? -11.656 9.018 6.738 1.00 74.12 79 LYS A CA 1
ATOM 617 C C . LYS A 1 79 ? -10.325 8.632 7.369 1.00 74.12 79 LYS A C 1
ATOM 619 O O . LYS A 1 79 ? -10.245 8.517 8.586 1.00 74.12 79 LYS A O 1
ATOM 624 N N . VAL A 1 80 ? -9.277 8.478 6.563 1.00 79.19 80 VAL A N 1
ATOM 625 C CA . VAL A 1 80 ? -7.907 8.335 7.084 1.00 79.19 80 VAL A CA 1
ATOM 626 C C . VAL A 1 80 ? -7.433 9.688 7.605 1.00 79.19 80 VAL A C 1
ATOM 628 O O . VAL A 1 80 ? -7.589 10.702 6.928 1.00 79.19 80 VAL A O 1
ATOM 631 N N . GLU A 1 81 ? -6.897 9.709 8.823 1.00 78.25 81 GLU A N 1
ATOM 632 C CA . GLU A 1 81 ? -6.493 10.947 9.503 1.00 78.25 81 GLU A CA 1
ATOM 633 C C . GLU A 1 81 ? -5.110 11.430 9.052 1.00 78.25 81 GLU A C 1
ATOM 635 O O . GLU A 1 81 ? -4.864 12.626 8.903 1.00 78.25 81 GLU A O 1
ATOM 640 N N . GLN A 1 82 ? -4.199 10.486 8.825 1.00 83.25 82 GLN A N 1
ATOM 641 C CA . GLN A 1 82 ? -2.829 10.773 8.425 1.00 83.25 82 GLN A CA 1
ATOM 642 C C . GLN A 1 82 ? -2.775 11.184 6.954 1.00 83.25 82 GLN A C 1
ATOM 644 O O . GLN A 1 82 ? -3.412 10.578 6.091 1.00 83.25 82 GLN A O 1
ATOM 649 N N . ASN A 1 83 ? -1.964 12.198 6.655 1.00 86.31 83 ASN A N 1
ATOM 650 C CA . ASN A 1 83 ? -1.669 12.541 5.271 1.00 86.31 83 ASN A CA 1
ATOM 651 C C . ASN A 1 83 ? -0.771 11.474 4.621 1.00 86.31 83 ASN A C 1
ATOM 653 O O . ASN A 1 83 ? -0.102 10.689 5.295 1.00 86.31 83 ASN A O 1
ATOM 657 N N . LEU A 1 84 ? -0.730 11.485 3.291 1.00 83.12 84 LEU A N 1
ATOM 658 C CA . LEU A 1 84 ? 0.006 10.488 2.525 1.00 83.12 84 LEU A CA 1
ATOM 659 C C . LEU A 1 84 ? 1.513 10.469 2.834 1.00 83.12 84 LEU A C 1
ATOM 661 O O . LEU A 1 84 ? 2.097 9.396 2.884 1.00 83.12 84 LEU A O 1
ATOM 665 N N . VAL A 1 85 ? 2.131 11.622 3.102 1.00 87.81 85 VAL A N 1
ATOM 666 C CA . VAL A 1 85 ? 3.567 11.705 3.423 1.00 87.81 85 VAL A CA 1
ATOM 667 C C . VAL A 1 85 ? 3.884 10.964 4.725 1.00 87.81 85 VAL A C 1
ATOM 669 O O . VAL A 1 85 ? 4.857 10.218 4.795 1.00 87.81 85 VAL A O 1
ATOM 672 N N . ALA A 1 86 ? 3.044 11.125 5.750 1.00 91.12 86 ALA A N 1
ATOM 673 C CA . ALA A 1 86 ? 3.195 10.416 7.018 1.00 91.12 86 ALA A CA 1
ATOM 674 C C . ALA A 1 86 ? 2.979 8.902 6.858 1.00 91.12 86 ALA A C 1
ATOM 676 O O . ALA A 1 86 ? 3.715 8.110 7.445 1.00 91.12 86 ALA A O 1
ATOM 677 N N . LEU A 1 87 ? 2.003 8.501 6.037 1.00 92.38 87 LEU A N 1
ATOM 678 C CA . LEU A 1 87 ? 1.758 7.093 5.721 1.00 92.38 87 LEU A CA 1
ATOM 679 C C . LEU A 1 87 ? 2.935 6.473 4.959 1.00 92.38 87 LEU A C 1
ATOM 681 O O . LEU A 1 87 ? 3.359 5.372 5.294 1.00 92.38 87 LEU A O 1
ATOM 685 N N . GLU A 1 88 ? 3.494 7.182 3.976 1.00 91.81 88 GLU A N 1
ATOM 686 C CA . GLU A 1 88 ? 4.672 6.738 3.223 1.00 91.81 88 GLU A CA 1
ATOM 687 C C . GLU A 1 88 ? 5.897 6.567 4.124 1.00 91.81 88 GLU A C 1
ATOM 689 O O . GLU A 1 88 ? 6.599 5.567 4.002 1.00 91.81 88 GLU A O 1
ATOM 694 N N . ALA A 1 89 ? 6.126 7.487 5.066 1.00 92.50 89 ALA A N 1
ATOM 695 C CA . ALA A 1 89 ? 7.238 7.397 6.014 1.00 92.50 89 ALA A CA 1
ATOM 696 C C . ALA A 1 89 ? 7.124 6.192 6.968 1.00 92.50 89 ALA A C 1
ATOM 698 O O . ALA A 1 89 ? 8.140 5.645 7.396 1.00 92.50 89 ALA A O 1
ATOM 699 N N . ALA A 1 90 ? 5.900 5.778 7.301 1.00 93.12 90 ALA A N 1
ATOM 700 C CA . ALA A 1 90 ? 5.631 4.634 8.171 1.00 93.12 90 ALA A CA 1
ATOM 701 C C . ALA A 1 90 ? 5.525 3.297 7.414 1.00 93.12 90 ALA A C 1
ATOM 703 O O . ALA A 1 90 ? 5.529 2.234 8.037 1.00 93.12 90 ALA A O 1
ATOM 704 N N . PHE A 1 91 ? 5.398 3.326 6.087 1.00 95.88 91 PHE A N 1
ATOM 705 C CA . PHE A 1 91 ? 5.151 2.132 5.291 1.00 95.88 91 PHE A CA 1
ATOM 706 C C . PHE A 1 91 ? 6.447 1.409 4.920 1.00 95.88 91 PHE A C 1
ATOM 708 O O . PHE A 1 91 ? 7.348 1.966 4.293 1.00 95.88 91 PHE A O 1
ATOM 715 N N . GLN A 1 92 ? 6.495 0.115 5.235 1.00 95.94 92 GLN A N 1
ATOM 716 C CA . GLN A 1 92 ? 7.502 -0.808 4.72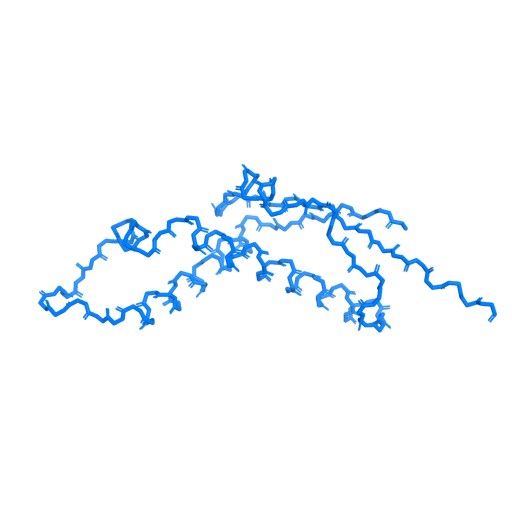6 1.00 95.94 92 GLN A CA 1
ATOM 717 C C . GLN A 1 92 ? 6.813 -2.111 4.299 1.00 95.94 92 GLN A C 1
ATOM 719 O O . GLN A 1 92 ? 6.088 -2.705 5.105 1.00 95.94 92 GLN A O 1
ATOM 724 N N . PRO A 1 93 ? 7.016 -2.587 3.058 1.00 94.50 93 PRO A N 1
ATOM 725 C CA . PRO A 1 93 ? 6.464 -3.870 2.638 1.00 94.50 93 PRO A CA 1
ATOM 726 C C . PRO A 1 93 ? 7.038 -5.006 3.496 1.00 94.50 93 PRO A C 1
ATOM 728 O O . PRO A 1 93 ? 8.215 -4.992 3.861 1.00 94.50 93 PRO A O 1
ATOM 731 N N . GLY A 1 94 ? 6.191 -5.968 3.868 1.00 96.88 94 GLY A N 1
ATOM 732 C CA . GLY A 1 94 ? 6.586 -7.074 4.746 1.00 96.88 94 GLY A CA 1
ATOM 733 C C . GLY A 1 94 ? 6.688 -6.703 6.227 1.00 96.88 94 GLY A C 1
ATOM 734 O O . GLY A 1 94 ? 7.144 -7.517 7.032 1.00 96.88 94 GLY A O 1
ATOM 735 N N . LYS A 1 95 ? 6.248 -5.501 6.614 1.00 97.81 95 LYS A N 1
ATOM 736 C CA . LYS A 1 95 ? 6.050 -5.089 8.008 1.00 97.81 95 LYS A CA 1
ATOM 737 C C . LYS A 1 95 ? 4.579 -4.815 8.275 1.00 97.81 95 LYS A C 1
ATOM 739 O O . LYS A 1 95 ? 3.812 -4.537 7.350 1.00 97.81 95 LYS A O 1
ATOM 744 N N . ASP A 1 96 ? 4.199 -4.919 9.542 1.00 97.19 96 ASP A N 1
ATOM 745 C CA . ASP A 1 96 ? 2.878 -4.486 9.972 1.00 97.19 96 ASP A CA 1
ATOM 746 C C . ASP A 1 96 ? 2.737 -2.990 9.693 1.00 97.19 96 ASP A C 1
ATOM 748 O O . ASP A 1 96 ? 3.647 -2.203 9.962 1.00 97.19 96 ASP A O 1
ATOM 752 N N . PHE A 1 97 ? 1.598 -2.609 9.132 1.00 96.69 97 PHE A N 1
ATOM 753 C CA . PHE A 1 97 ? 1.300 -1.229 8.792 1.00 96.69 97 PHE A CA 1
ATOM 754 C C . PHE A 1 97 ? 0.119 -0.749 9.617 1.00 96.69 97 PHE A C 1
ATOM 756 O O . PHE A 1 97 ? -0.931 -1.393 9.649 1.00 96.69 97 PHE A O 1
ATOM 763 N N . VAL A 1 98 ? 0.305 0.379 10.296 1.00 94.00 98 VAL A N 1
ATOM 764 C CA . VAL A 1 98 ? -0.681 0.935 11.218 1.00 94.00 98 VAL A CA 1
ATOM 765 C C . VAL A 1 98 ? -1.085 2.312 10.736 1.00 94.00 98 VAL A C 1
ATOM 767 O O . VAL A 1 98 ? -0.231 3.168 10.510 1.00 94.00 98 VAL A O 1
ATOM 770 N N . PHE A 1 99 ? -2.388 2.533 10.629 1.00 92.56 99 PHE A N 1
ATOM 771 C CA . PHE A 1 99 ? -2.938 3.846 10.336 1.00 92.56 99 PHE A CA 1
ATOM 772 C C . PHE A 1 99 ? -4.186 4.118 11.166 1.00 92.56 99 PHE A C 1
ATOM 774 O O . PHE A 1 99 ? -4.870 3.210 11.644 1.00 92.56 99 PHE A O 1
ATOM 781 N N . ASP A 1 100 ? -4.463 5.401 11.343 1.00 90.00 100 ASP A N 1
ATOM 782 C CA . ASP A 1 100 ? -5.625 5.871 12.078 1.00 90.00 100 ASP A CA 1
ATOM 783 C C . ASP A 1 100 ? -6.753 6.247 11.107 1.00 90.00 100 ASP A C 1
ATOM 785 O O . ASP A 1 100 ? -6.547 6.971 10.126 1.00 90.00 100 ASP A O 1
ATOM 789 N N . ALA A 1 101 ? -7.962 5.778 11.407 1.00 84.69 101 ALA A N 1
ATOM 790 C CA . ALA A 1 101 ? -9.178 6.119 10.686 1.00 84.69 101 ALA A CA 1
ATOM 791 C C . ALA A 1 101 ? -10.213 6.739 11.631 1.00 84.69 101 ALA A C 1
ATOM 793 O O . ALA A 1 101 ? -10.370 6.336 12.782 1.00 84.69 101 ALA A O 1
ATOM 794 N N . ILE A 1 102 ? -10.950 7.722 11.136 1.00 81.62 102 ILE A N 1
ATOM 795 C CA . ILE A 1 102 ? -12.052 8.368 11.838 1.00 81.62 102 ILE A CA 1
ATOM 796 C C . ILE A 1 102 ? -13.340 7.855 11.224 1.00 81.62 102 ILE A C 1
ATOM 798 O O . ILE A 1 102 ? -13.569 8.071 10.039 1.00 81.62 102 ILE A O 1
ATOM 802 N N . LEU A 1 103 ? -14.174 7.216 12.042 1.00 74.00 103 LEU A N 1
ATOM 803 C CA . LEU A 1 103 ? -15.563 6.917 11.727 1.00 74.00 103 LEU A CA 1
ATOM 804 C C . LEU A 1 103 ? -16.437 8.075 12.237 1.00 74.00 103 LEU A C 1
ATOM 806 O O . LEU A 1 103 ? -16.578 8.272 13.450 1.00 74.00 103 LEU A O 1
ATOM 810 N N . ALA A 1 104 ? -16.980 8.879 11.332 1.00 66.38 104 ALA A N 1
ATOM 811 C CA . ALA A 1 104 ? -18.006 9.862 11.614 1.00 66.38 104 ALA A CA 1
ATOM 812 C C . ALA A 1 104 ? -19.312 9.110 11.878 1.00 66.38 104 ALA A C 1
ATOM 814 O O . ALA A 1 104 ? -19.778 8.317 11.071 1.00 66.38 104 ALA A O 1
ATOM 815 N N . SER A 1 105 ? -19.878 9.315 13.058 1.00 57.59 105 SER A N 1
ATOM 816 C CA . SER A 1 105 ? -21.204 8.821 13.385 1.00 57.59 105 SER A CA 1
ATOM 817 C C . SER A 1 105 ? -22.228 9.707 12.684 1.00 57.59 105 SER A C 1
ATOM 819 O O . SER A 1 105 ? -22.373 10.876 13.051 1.00 57.59 105 SER A O 1
ATOM 821 N N . GLY A 1 106 ? -22.955 9.169 11.708 1.00 52.31 106 GLY A N 1
ATOM 822 C CA . GLY A 1 106 ? -24.242 9.740 11.336 1.00 52.31 106 GLY A CA 1
ATOM 823 C C . GLY A 1 106 ? -25.170 9.640 12.545 1.00 52.31 106 GLY A C 1
ATOM 824 O O . GLY A 1 106 ? -25.547 8.538 12.936 1.00 52.31 106 GLY A O 1
ATOM 825 N N . LEU A 1 107 ? -25.499 10.773 13.176 1.00 40.53 107 LEU A N 1
ATOM 826 C CA . LEU A 1 107 ? -26.637 10.842 14.090 1.00 40.53 107 LEU A CA 1
ATOM 827 C C . LEU A 1 107 ? -27.874 10.417 13.291 1.00 40.53 107 LEU A C 1
ATOM 829 O O . LEU A 1 107 ? -28.340 11.160 12.429 1.00 40.53 107 LEU A O 1
ATOM 833 N N . HIS A 1 108 ? -28.392 9.226 13.570 1.00 47.34 108 HIS A N 1
ATOM 834 C CA . HIS A 1 108 ? -29.800 8.951 13.337 1.00 47.34 108 HIS A CA 1
ATOM 835 C C . HIS A 1 108 ? -30.569 9.678 14.449 1.00 47.34 108 HIS A C 1
ATOM 837 O O . HIS A 1 108 ? -30.633 9.189 15.576 1.00 47.34 108 HIS A O 1
ATOM 843 N N . LEU A 1 109 ? -31.034 10.894 14.140 1.00 37.03 109 LEU A N 1
ATOM 844 C CA . LEU A 1 109 ? -32.165 11.532 14.821 1.00 37.03 109 LEU A CA 1
ATOM 845 C C . LEU A 1 109 ? -33.468 10.927 14.292 1.00 37.03 109 LEU A C 1
ATOM 847 O O . LEU A 1 109 ? -33.516 10.649 13.069 1.00 37.03 109 LEU A O 1
#

Organism: Ananas comosus (NCBI:txid4615)